Protein AF-E9JCE5-F1 (afdb_monomer_lite)

Sequence (97 aa):
ISGLPNVDIEDLKANIEQQIHCYFETLIEIYYCPIQWFWRALRGFDQADHAKFLQFVPGTSKVPLQGFAALEGMNGVQKSQIHREDRSTDRLPSAHT

Organism: Solenopsis invicta (NCBI:txid13686)

Foldseek 3Di:
DPDQDDADLVLLVVQEAEPQDQDPPDPVSVVPRVVVVVSVVQVVDDSVVVLVVCCFALVDSDADPVGQQQRQDPVGRDGTYDDDDPDDPVDDDHYDD

Structure (mmCIF, N/CA/C/O backbone):
data_AF-E9JCE5-F1
#
_entry.id   AF-E9JCE5-F1
#
loop_
_atom_site.group_PDB
_atom_site.id
_atom_site.type_symbol
_atom_site.label_atom_id
_atom_site.label_alt_id
_atom_site.label_comp_id
_atom_site.label_asym_id
_atom_site.label_entity_id
_atom_site.label_seq_id
_atom_site.pdbx_PDB_ins_code
_atom_site.Cartn_x
_atom_site.Cartn_y
_atom_site.Cartn_z
_atom_site.occupancy
_atom_site.B_iso_or_equiv
_atom_site.auth_seq_id
_atom_site.auth_comp_id
_atom_site.auth_asym_id
_atom_site.auth_atom_id
_atom_site.pdbx_PDB_model_num
ATOM 1 N N . ILE A 1 1 ? -17.076 -17.105 7.781 1.00 44.94 1 ILE A N 1
ATOM 2 C CA . ILE A 1 1 ? -16.869 -16.432 6.477 1.00 44.94 1 ILE A CA 1
ATOM 3 C C . ILE A 1 1 ? -17.251 -14.973 6.683 1.00 44.94 1 ILE A C 1
ATOM 5 O O . ILE A 1 1 ? -18.432 -14.667 6.748 1.00 44.94 1 ILE A O 1
ATOM 9 N N . SER A 1 2 ? -16.266 -14.117 6.962 1.00 55.28 2 SER A N 1
ATOM 10 C CA . SER A 1 2 ? -16.471 -12.664 7.030 1.00 55.28 2 SER A CA 1
ATOM 11 C C . SER A 1 2 ? -16.475 -12.168 5.586 1.00 55.28 2 SER A C 1
ATOM 13 O O . SER A 1 2 ? -15.606 -12.591 4.828 1.00 55.28 2 SER A O 1
ATOM 15 N N . GLY A 1 3 ? -17.473 -11.385 5.173 1.00 62.53 3 GLY A N 1
ATOM 16 C CA . GLY A 1 3 ? -17.578 -10.886 3.795 1.00 62.53 3 GLY A CA 1
ATOM 17 C C . GLY A 1 3 ? -16.315 -10.148 3.333 1.00 62.53 3 GLY A C 1
ATOM 18 O O . GLY A 1 3 ? -15.482 -9.763 4.156 1.00 62.53 3 GLY A O 1
ATOM 19 N N . LEU A 1 4 ? -16.168 -9.965 2.019 1.00 67.44 4 LEU A N 1
ATOM 20 C CA . LEU A 1 4 ? -15.030 -9.236 1.463 1.00 67.44 4 LEU A CA 1
ATOM 21 C C . LEU A 1 4 ? -15.033 -7.791 1.996 1.00 67.44 4 LEU A C 1
ATOM 23 O O . LEU A 1 4 ? -16.025 -7.084 1.795 1.00 67.44 4 LEU A O 1
ATOM 27 N N . PRO A 1 5 ? -13.970 -7.344 2.691 1.00 71.25 5 PRO A N 1
ATOM 28 C CA . PRO A 1 5 ? -13.880 -5.963 3.138 1.00 71.25 5 PRO A CA 1
ATOM 29 C C . PRO A 1 5 ? -13.848 -5.032 1.923 1.00 71.25 5 PRO A C 1
ATOM 31 O O . PRO A 1 5 ? -13.281 -5.365 0.882 1.00 71.25 5 PRO A O 1
ATOM 34 N N . ASN A 1 6 ? -14.479 -3.867 2.045 1.00 78.12 6 ASN A N 1
ATOM 35 C CA . ASN A 1 6 ? -14.230 -2.768 1.121 1.00 78.12 6 ASN A CA 1
ATOM 36 C C . ASN A 1 6 ? -13.038 -1.979 1.670 1.00 78.12 6 ASN A C 1
ATOM 38 O O . ASN A 1 6 ? -13.094 -1.505 2.805 1.00 78.12 6 ASN A O 1
ATOM 42 N N . VAL A 1 7 ? -11.947 -1.923 0.910 1.00 83.00 7 VAL A N 1
ATOM 43 C CA . VAL A 1 7 ? -10.684 -1.333 1.356 1.00 83.00 7 VAL A CA 1
ATOM 44 C C . VAL A 1 7 ? -10.552 0.053 0.749 1.00 83.00 7 VAL A C 1
ATOM 46 O O . VAL A 1 7 ? -10.405 0.193 -0.463 1.00 83.00 7 VAL A O 1
ATOM 49 N N . ASP A 1 8 ? -10.578 1.079 1.597 1.00 86.50 8 ASP A N 1
ATOM 50 C CA . ASP A 1 8 ? -10.258 2.437 1.171 1.00 86.50 8 ASP A CA 1
ATOM 51 C C . ASP A 1 8 ? -8.735 2.578 1.031 1.00 86.50 8 ASP A C 1
ATOM 53 O O . ASP A 1 8 ? -7.992 2.655 2.012 1.00 86.50 8 ASP A O 1
ATOM 57 N N . ILE A 1 9 ? -8.263 2.556 -0.217 1.00 87.44 9 ILE A N 1
ATOM 58 C CA . ILE A 1 9 ? -6.835 2.633 -0.544 1.00 87.44 9 ILE A CA 1
ATOM 59 C C . ILE A 1 9 ? -6.254 4.009 -0.210 1.00 87.44 9 ILE A C 1
ATOM 61 O O . ILE A 1 9 ? -5.063 4.109 0.088 1.00 87.44 9 ILE A O 1
ATOM 65 N N . GLU A 1 10 ? -7.063 5.066 -0.245 1.00 89.19 10 GLU A N 1
ATOM 66 C CA . GLU A 1 10 ? -6.587 6.414 0.053 1.00 89.19 10 GLU A CA 1
ATOM 67 C C . GLU A 1 10 ? -6.476 6.626 1.569 1.00 89.19 10 GLU A C 1
ATOM 69 O O . GLU A 1 10 ? -5.465 7.171 2.019 1.00 89.19 10 GLU A O 1
ATOM 74 N N . ASP A 1 11 ? -7.415 6.096 2.364 1.00 87.38 11 ASP A N 1
ATOM 75 C CA . ASP A 1 11 ? -7.271 6.032 3.829 1.00 87.38 11 ASP A CA 1
ATOM 76 C C . ASP A 1 11 ? -6.058 5.181 4.232 1.00 87.38 11 ASP A C 1
ATOM 78 O O . ASP A 1 11 ? -5.247 5.586 5.068 1.00 87.38 11 ASP A O 1
ATOM 82 N N . LEU A 1 12 ? -5.864 4.029 3.582 1.00 85.38 12 LEU A N 1
ATOM 83 C CA . LEU A 1 12 ? -4.690 3.190 3.812 1.00 85.38 12 LEU A CA 1
ATOM 84 C C . LEU A 1 12 ? -3.404 3.966 3.513 1.00 85.38 12 LEU A C 1
ATOM 86 O O . LEU A 1 12 ? -2.497 4.026 4.339 1.00 85.38 12 LEU A O 1
ATOM 90 N N . LYS A 1 13 ? -3.330 4.615 2.350 1.00 87.12 13 LYS A N 1
ATOM 91 C CA . LYS A 1 13 ? -2.163 5.396 1.935 1.00 87.12 13 LYS A CA 1
ATOM 92 C C . LYS A 1 13 ? -1.852 6.554 2.877 1.00 87.12 13 LYS A C 1
ATOM 94 O O . LYS A 1 13 ? -0.673 6.819 3.108 1.00 87.12 13 LYS A O 1
ATOM 99 N N . ALA A 1 14 ? -2.867 7.221 3.421 1.00 87.31 14 ALA A N 1
ATOM 100 C CA . ALA A 1 14 ? -2.694 8.300 4.391 1.00 87.31 14 ALA A CA 1
ATOM 101 C C . ALA A 1 14 ? -2.140 7.812 5.743 1.00 87.31 14 ALA A C 1
ATOM 103 O O . ALA A 1 14 ? -1.523 8.588 6.477 1.00 87.31 14 ALA A O 1
ATOM 104 N N . ASN A 1 15 ? -2.334 6.530 6.065 1.00 85.62 15 ASN A N 1
ATOM 105 C CA . ASN A 1 15 ? -1.992 5.948 7.361 1.00 85.62 15 ASN A CA 1
ATOM 106 C C . ASN A 1 15 ? -0.828 4.947 7.329 1.00 85.62 15 ASN A C 1
ATOM 108 O O . ASN A 1 15 ? -0.441 4.453 8.385 1.00 85.62 15 ASN A O 1
ATOM 112 N N . ILE A 1 16 ? -0.229 4.686 6.164 1.00 83.62 16 ILE A N 1
ATOM 113 C CA . ILE A 1 16 ? 1.025 3.932 6.049 1.00 83.62 16 ILE A CA 1
ATOM 114 C C . ILE A 1 16 ? 2.223 4.882 6.079 1.00 83.62 16 ILE A C 1
ATOM 116 O O . ILE A 1 16 ? 2.338 5.789 5.253 1.00 83.62 16 ILE A O 1
ATOM 120 N N . GLU A 1 17 ? 3.168 4.621 6.978 1.00 82.31 17 GLU A N 1
ATOM 121 C CA . GLU A 1 17 ? 4.458 5.308 6.981 1.00 82.31 17 GLU A CA 1
ATOM 122 C C . GLU A 1 17 ? 5.362 4.736 5.886 1.00 82.31 17 GLU A C 1
ATOM 124 O O . GLU A 1 17 ? 5.647 3.539 5.824 1.00 82.31 17 GLU A O 1
ATOM 129 N N . GLN A 1 18 ? 5.821 5.602 4.988 1.00 79.81 18 GLN A N 1
ATOM 130 C CA . GLN A 1 18 ? 6.663 5.223 3.858 1.00 79.81 18 GLN A CA 1
ATOM 131 C C . GLN A 1 18 ? 8.103 5.611 4.188 1.00 79.81 18 GLN A C 1
ATOM 133 O O . GLN A 1 18 ? 8.430 6.793 4.200 1.00 79.81 18 GLN A O 1
ATOM 138 N N . GLN A 1 19 ? 8.973 4.631 4.438 1.00 71.69 19 GLN A N 1
ATOM 139 C CA . GLN A 1 19 ? 10.399 4.889 4.691 1.00 71.69 19 GLN A CA 1
ATOM 140 C C . GLN A 1 19 ? 11.229 4.943 3.397 1.00 71.69 19 GLN A C 1
ATOM 142 O O . GLN A 1 19 ? 12.454 5.034 3.422 1.00 71.69 19 GLN A O 1
ATOM 147 N N . ILE A 1 20 ? 10.561 4.894 2.242 1.00 71.62 20 ILE A N 1
ATOM 148 C CA . ILE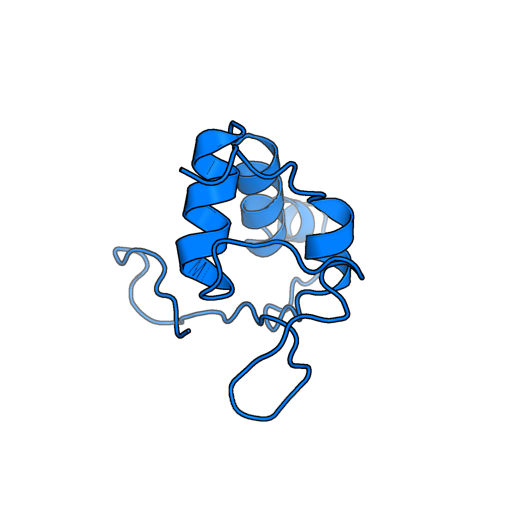 A 1 20 ? 11.181 5.017 0.925 1.00 71.62 20 ILE A CA 1
ATOM 149 C C . ILE A 1 20 ? 11.210 6.495 0.544 1.00 71.62 20 ILE A C 1
ATOM 151 O O . ILE A 1 20 ? 10.171 7.090 0.264 1.00 71.62 20 ILE A O 1
ATOM 155 N N . HIS A 1 21 ? 12.405 7.078 0.482 1.00 67.94 21 HIS A N 1
ATOM 156 C CA . HIS A 1 21 ? 12.582 8.410 -0.085 1.00 67.94 21 HIS A CA 1
ATOM 157 C C . HIS A 1 21 ? 12.536 8.324 -1.610 1.00 67.94 21 HIS A C 1
ATOM 159 O O . HIS A 1 21 ? 13.393 7.697 -2.235 1.00 67.94 21 HIS A O 1
ATOM 165 N N . CYS A 1 22 ? 11.537 8.968 -2.206 1.00 67.38 22 CYS A N 1
ATOM 166 C CA . CYS A 1 22 ? 11.568 9.301 -3.620 1.00 67.38 22 CYS A CA 1
ATOM 167 C C . CYS A 1 22 ? 12.021 10.743 -3.769 1.00 67.38 22 CYS A C 1
ATOM 169 O O . CYS A 1 22 ? 11.404 11.659 -3.228 1.00 67.38 22 CYS A O 1
ATOM 171 N N . TYR A 1 23 ? 13.116 10.926 -4.494 1.00 67.12 23 TYR A N 1
ATOM 172 C CA . TYR A 1 23 ? 13.540 12.241 -4.936 1.00 67.12 23 TYR A CA 1
ATOM 173 C C . TYR A 1 23 ? 12.576 12.672 -6.040 1.00 67.12 23 TYR A C 1
ATOM 175 O O . TYR A 1 23 ? 12.271 11.903 -6.947 1.00 67.12 23 TYR A O 1
ATOM 183 N N . PHE A 1 24 ? 11.999 13.859 -5.903 1.00 73.62 24 PHE A N 1
ATOM 184 C CA . PHE A 1 24 ? 11.025 14.394 -6.857 1.00 73.62 24 PHE A CA 1
ATOM 185 C C . PHE A 1 24 ? 11.600 15.596 -7.606 1.00 73.62 24 PHE A C 1
ATOM 187 O O . PHE A 1 24 ? 10.860 16.482 -8.028 1.00 73.62 24 PHE A O 1
ATOM 194 N N . GLU A 1 25 ? 12.925 15.646 -7.745 1.00 74.62 25 GLU A N 1
ATOM 195 C CA . GLU A 1 25 ? 13.607 16.746 -8.423 1.00 74.62 25 GLU A CA 1
ATOM 196 C C . GLU A 1 25 ? 13.413 16.656 -9.940 1.00 74.62 25 GLU A C 1
ATOM 198 O O . GLU A 1 25 ? 13.369 17.680 -10.624 1.00 74.62 25 GLU A O 1
ATOM 203 N N . THR A 1 26 ? 13.216 15.443 -10.474 1.00 78.25 26 THR A N 1
ATOM 20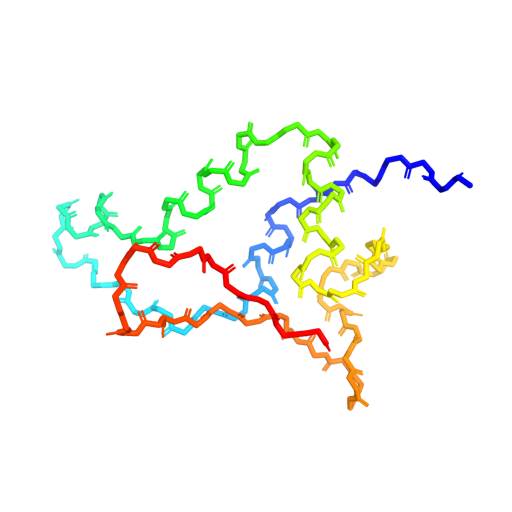4 C CA . THR A 1 26 ? 12.987 15.223 -11.907 1.00 78.25 26 THR A CA 1
ATOM 205 C C . THR A 1 26 ? 11.725 14.407 -12.210 1.00 78.25 26 THR A C 1
ATOM 207 O O . THR A 1 26 ? 11.292 13.549 -11.441 1.00 78.25 26 THR A O 1
ATOM 210 N N . LEU A 1 27 ? 11.146 14.625 -13.401 1.00 76.31 27 LEU A N 1
ATOM 211 C CA . LEU A 1 27 ? 9.996 13.853 -13.903 1.00 76.31 27 LEU A CA 1
ATOM 212 C C . LEU A 1 27 ? 10.294 12.352 -14.034 1.00 76.31 27 LEU A C 1
ATOM 214 O O . LEU A 1 27 ? 9.398 11.528 -13.858 1.00 76.31 27 LEU A O 1
ATOM 218 N N . ILE A 1 28 ? 11.546 11.999 -14.335 1.00 74.69 28 ILE A N 1
ATOM 219 C CA . ILE A 1 28 ? 11.998 10.608 -14.418 1.00 74.69 28 ILE A CA 1
ATOM 220 C C . ILE A 1 28 ? 11.961 9.981 -13.021 1.00 74.69 28 ILE A C 1
ATOM 222 O O . ILE A 1 28 ? 11.345 8.936 -12.845 1.00 74.69 28 ILE A O 1
ATOM 226 N N . GLU A 1 29 ? 12.527 10.628 -12.006 1.00 73.12 29 GLU A N 1
ATOM 227 C CA . GLU A 1 29 ? 12.515 10.084 -10.642 1.00 73.12 29 GLU A CA 1
ATOM 228 C C . GLU A 1 29 ? 11.098 9.952 -10.073 1.00 73.12 29 GLU A C 1
ATOM 230 O O . GLU A 1 29 ? 10.789 8.951 -9.427 1.00 73.12 29 GLU A O 1
ATOM 235 N N . ILE A 1 30 ? 10.203 10.897 -10.394 1.00 70.62 30 ILE A N 1
ATOM 236 C CA . ILE A 1 30 ? 8.771 10.783 -10.086 1.00 70.62 30 ILE A CA 1
ATOM 237 C C . ILE A 1 30 ? 8.196 9.511 -10.733 1.00 70.62 30 ILE A C 1
ATOM 239 O O . ILE A 1 30 ? 7.554 8.718 -10.049 1.00 70.62 30 ILE A O 1
ATOM 243 N N . TYR A 1 31 ? 8.445 9.289 -12.028 1.00 73.62 31 TYR A N 1
ATOM 244 C CA . TYR A 1 31 ? 7.868 8.173 -12.788 1.00 73.62 31 TYR A CA 1
ATOM 245 C C . TYR A 1 31 ? 8.381 6.789 -12.354 1.00 73.62 31 TYR A C 1
ATOM 247 O O . TYR A 1 31 ? 7.624 5.814 -12.383 1.00 73.62 31 TYR A O 1
ATOM 255 N N . TYR A 1 32 ? 9.650 6.696 -11.944 1.00 75.56 32 TYR A N 1
ATOM 256 C CA . TYR A 1 32 ? 10.310 5.446 -11.539 1.00 75.56 32 TYR A CA 1
ATOM 257 C C . TYR A 1 32 ? 10.356 5.233 -10.017 1.00 75.56 32 TYR A C 1
ATOM 259 O O . TYR A 1 32 ? 11.010 4.311 -9.534 1.00 75.56 32 TYR A O 1
ATOM 267 N N . CYS A 1 33 ? 9.645 6.059 -9.251 1.00 84.38 33 CYS A N 1
ATOM 268 C CA . CYS A 1 33 ? 9.548 5.955 -7.803 1.00 84.38 33 CYS A CA 1
ATOM 269 C C . CYS A 1 33 ? 8.828 4.647 -7.381 1.00 84.38 33 CYS A C 1
ATOM 271 O O . CYS A 1 33 ? 7.625 4.500 -7.634 1.00 84.38 33 CYS A O 1
ATOM 273 N N . PRO A 1 34 ? 9.501 3.705 -6.684 1.00 84.12 34 PRO A N 1
ATOM 274 C CA . PRO A 1 34 ? 8.925 2.396 -6.353 1.00 84.12 34 PRO A CA 1
ATOM 275 C C . PRO A 1 34 ? 7.636 2.477 -5.530 1.00 84.12 34 PRO A C 1
ATOM 277 O O . PRO A 1 34 ? 6.717 1.682 -5.733 1.00 84.12 34 PRO A O 1
ATOM 280 N N . ILE A 1 35 ? 7.521 3.473 -4.641 1.00 86.50 35 ILE A N 1
ATOM 281 C CA . ILE A 1 35 ? 6.312 3.639 -3.830 1.00 86.50 35 ILE A CA 1
ATOM 282 C C . ILE A 1 35 ? 5.103 4.058 -4.681 1.00 86.50 35 ILE A C 1
ATOM 284 O O . ILE A 1 35 ? 3.978 3.649 -4.396 1.00 86.50 35 ILE A O 1
ATOM 288 N N . GLN A 1 36 ? 5.300 4.791 -5.783 1.00 86.88 36 GLN A N 1
ATOM 289 C CA . GLN A 1 36 ? 4.203 5.100 -6.705 1.00 86.88 36 GLN A CA 1
ATOM 290 C C . GLN A 1 36 ? 3.702 3.848 -7.425 1.00 86.88 36 GLN A C 1
ATOM 292 O O . GLN A 1 36 ? 2.491 3.675 -7.582 1.00 86.88 36 GLN A O 1
ATOM 297 N N . TRP A 1 37 ? 4.611 2.962 -7.835 1.00 87.62 37 TRP A N 1
ATOM 298 C CA . TRP A 1 37 ? 4.244 1.698 -8.472 1.00 87.62 37 TRP A CA 1
ATOM 299 C C . TRP A 1 37 ? 3.519 0.762 -7.520 1.00 87.62 37 TRP A C 1
ATOM 301 O O . TRP A 1 37 ? 2.525 0.167 -7.929 1.00 87.62 37 TRP A O 1
ATOM 311 N N . PHE A 1 38 ? 3.946 0.699 -6.259 1.00 89.38 38 PHE A N 1
ATOM 312 C CA . PHE A 1 38 ? 3.240 -0.034 -5.213 1.00 89.38 38 PHE A CA 1
ATOM 313 C C . PHE A 1 38 ? 1.772 0.411 -5.114 1.00 89.38 38 PHE A C 1
ATOM 315 O O . PHE A 1 38 ? 0.863 -0.401 -5.283 1.00 89.38 38 PHE A O 1
ATOM 322 N N . TRP A 1 39 ? 1.523 1.715 -4.947 1.00 88.25 39 TRP A N 1
ATOM 323 C CA . TRP A 1 39 ? 0.155 2.236 -4.845 1.00 88.25 39 TRP A CA 1
ATOM 324 C C . TRP A 1 39 ? -0.643 2.079 -6.141 1.00 88.25 39 TRP A C 1
ATOM 326 O O . TRP A 1 39 ? -1.855 1.873 -6.104 1.00 88.25 39 TRP A O 1
ATOM 336 N N . ARG A 1 40 ? 0.015 2.180 -7.302 1.00 90.00 40 ARG A N 1
ATOM 337 C CA . ARG A 1 40 ? -0.628 1.944 -8.600 1.00 90.00 40 ARG A CA 1
ATOM 338 C C . ARG A 1 40 ? -1.053 0.485 -8.760 1.00 90.00 40 ARG A C 1
ATOM 340 O O . ARG A 1 40 ? -2.162 0.249 -9.223 1.00 90.00 40 ARG A O 1
ATOM 347 N N . ALA A 1 41 ? -0.202 -0.462 -8.369 1.00 91.31 41 ALA A N 1
ATOM 348 C CA . ALA A 1 41 ? -0.517 -1.884 -8.397 1.00 91.31 41 ALA A CA 1
ATOM 349 C C . ALA A 1 41 ? -1.669 -2.206 -7.438 1.00 91.31 41 ALA A C 1
ATOM 351 O O . ALA A 1 41 ? -2.641 -2.826 -7.853 1.00 91.31 41 ALA A O 1
ATOM 352 N N . LEU A 1 42 ? -1.614 -1.690 -6.204 1.00 90.81 42 LEU A N 1
ATOM 353 C CA . LEU A 1 42 ? -2.649 -1.930 -5.200 1.00 90.81 42 LEU A CA 1
ATOM 354 C C . LEU A 1 42 ? -4.023 -1.392 -5.634 1.00 90.81 42 LEU A C 1
ATOM 356 O O . LEU A 1 42 ? -5.030 -2.061 -5.435 1.00 90.81 42 LEU A O 1
ATOM 360 N N . ARG A 1 43 ? -4.088 -0.231 -6.300 1.00 91.06 43 ARG A N 1
ATOM 361 C CA . ARG A 1 43 ? -5.344 0.278 -6.889 1.00 91.06 43 ARG A CA 1
ATOM 362 C C . ARG A 1 43 ? -5.886 -0.578 -8.038 1.00 91.06 43 ARG A C 1
ATOM 364 O O . ARG A 1 43 ? -7.071 -0.491 -8.331 1.00 91.06 43 ARG A O 1
ATOM 371 N N . GLY A 1 44 ? -5.034 -1.356 -8.702 1.00 90.56 44 GLY A N 1
ATOM 372 C CA . GLY A 1 44 ? -5.428 -2.252 -9.791 1.00 90.56 44 GLY A CA 1
ATOM 373 C C . GLY A 1 44 ? -5.929 -3.623 -9.332 1.00 90.56 44 GLY A C 1
ATOM 374 O O . GLY A 1 44 ? -6.384 -4.395 -10.170 1.00 90.56 44 GLY A O 1
ATOM 375 N N . PHE A 1 45 ? -5.825 -3.941 -8.039 1.00 91.12 45 PHE A N 1
ATOM 376 C CA . PHE A 1 45 ? -6.308 -5.203 -7.481 1.00 91.12 45 PHE A CA 1
ATOM 377 C C . PHE A 1 45 ? -7.834 -5.239 -7.403 1.00 91.12 45 PHE A C 1
ATOM 379 O O . PHE A 1 45 ? -8.492 -4.211 -7.230 1.00 91.12 45 PHE A O 1
ATOM 386 N N . ASP A 1 46 ? -8.385 -6.447 -7.508 1.00 90.12 46 ASP A N 1
ATOM 387 C CA . ASP A 1 46 ? -9.788 -6.683 -7.204 1.00 90.12 46 ASP A CA 1
ATOM 388 C C . ASP A 1 46 ? -10.023 -6.756 -5.682 1.00 90.12 46 ASP A C 1
ATOM 390 O O . ASP A 1 46 ? -9.098 -6.748 -4.865 1.00 90.12 46 ASP A O 1
ATOM 394 N N . GLN A 1 47 ? -11.291 -6.843 -5.284 1.00 85.31 47 GLN A N 1
ATOM 395 C CA . GLN A 1 47 ? -11.667 -6.855 -3.871 1.00 85.31 47 GLN A CA 1
ATOM 396 C C . GLN A 1 47 ? -11.119 -8.078 -3.109 1.00 85.31 47 GLN A C 1
ATOM 398 O O . GLN A 1 47 ? -10.838 -7.999 -1.909 1.00 85.31 47 GLN A O 1
ATOM 403 N N . ALA A 1 48 ? -10.969 -9.222 -3.782 1.00 86.75 48 ALA A N 1
ATOM 404 C CA . ALA A 1 48 ? -10.426 -10.424 -3.163 1.00 86.75 48 ALA A CA 1
ATOM 405 C C . ALA A 1 48 ? -8.923 -10.270 -2.907 1.00 86.75 48 ALA A C 1
ATOM 407 O O . ALA A 1 48 ? -8.432 -10.663 -1.848 1.00 86.75 48 ALA A O 1
ATOM 408 N N . ASP A 1 49 ? -8.203 -9.660 -3.841 1.00 89.56 49 ASP A N 1
ATOM 409 C CA . ASP A 1 49 ? -6.780 -9.380 -3.723 1.00 89.56 49 ASP A CA 1
ATOM 410 C C . ASP A 1 49 ? -6.492 -8.273 -2.702 1.00 89.56 49 ASP A C 1
ATOM 412 O O . ASP A 1 49 ? -5.537 -8.398 -1.934 1.00 89.56 49 ASP A O 1
ATOM 416 N N . HIS A 1 50 ? -7.357 -7.261 -2.567 1.00 86.88 50 HIS A N 1
ATOM 417 C CA . HIS A 1 50 ? -7.292 -6.312 -1.445 1.00 86.88 50 HIS A CA 1
ATOM 418 C C . HIS A 1 50 ? -7.444 -7.004 -0.089 1.00 86.88 50 HIS A C 1
ATOM 420 O O . HIS A 1 50 ? -6.690 -6.721 0.842 1.00 86.88 50 HIS A O 1
ATOM 426 N N . ALA A 1 51 ? -8.383 -7.944 0.030 1.00 81.81 51 ALA A N 1
ATOM 427 C CA . ALA A 1 51 ? -8.583 -8.695 1.265 1.00 81.81 51 ALA A CA 1
ATOM 428 C C . ALA A 1 51 ? -7.367 -9.573 1.614 1.00 81.81 51 ALA A C 1
ATOM 430 O O . ALA A 1 51 ? -6.965 -9.632 2.777 1.00 81.81 51 ALA A O 1
ATOM 431 N N . LYS A 1 52 ? -6.752 -10.223 0.615 1.00 84.19 52 LYS A N 1
ATOM 432 C CA . LYS A 1 52 ? -5.501 -10.983 0.790 1.00 84.19 52 LYS A CA 1
ATOM 433 C C . LYS A 1 52 ? -4.339 -10.070 1.176 1.00 84.19 52 LYS A C 1
ATOM 435 O O . LYS A 1 52 ? -3.556 -10.423 2.050 1.00 84.19 52 LYS A O 1
ATOM 440 N N . PHE A 1 53 ? -4.245 -8.890 0.566 1.00 85.31 53 PHE A N 1
ATOM 441 C CA . PHE A 1 53 ? -3.228 -7.900 0.908 1.00 85.31 53 PHE A CA 1
ATOM 442 C C . PHE A 1 53 ? -3.344 -7.448 2.372 1.00 85.31 53 PHE A C 1
ATOM 444 O O . PHE A 1 53 ? -2.336 -7.395 3.074 1.00 85.31 53 PHE A O 1
ATOM 451 N N . LEU A 1 54 ? -4.562 -7.195 2.865 1.00 78.50 54 LEU A N 1
ATOM 452 C CA . LEU A 1 54 ? -4.784 -6.861 4.277 1.00 78.50 54 LEU A CA 1
ATOM 453 C C . LEU A 1 54 ? -4.386 -8.003 5.222 1.00 78.50 54 LEU A C 1
ATOM 455 O O . LEU A 1 54 ? -3.793 -7.767 6.269 1.00 78.50 54 LEU A O 1
ATOM 459 N N . GLN A 1 55 ? -4.627 -9.253 4.832 1.00 76.12 55 GLN A N 1
ATOM 460 C CA . GLN A 1 55 ? -4.137 -10.398 5.604 1.00 76.12 55 GLN A CA 1
ATOM 461 C C . GLN A 1 55 ? -2.605 -10.487 5.619 1.00 76.12 55 GLN A C 1
ATOM 463 O O . GLN A 1 55 ? -2.043 -10.992 6.586 1.00 76.12 55 GLN A O 1
ATOM 468 N N . PHE A 1 56 ? -1.939 -10.005 4.567 1.00 72.56 56 PHE A N 1
ATOM 469 C CA . PHE A 1 56 ? -0.489 -10.085 4.410 1.00 72.56 56 PHE A CA 1
ATOM 470 C C . PHE A 1 56 ? 0.270 -8.959 5.129 1.00 72.56 56 PHE A C 1
ATOM 472 O O . PHE A 1 56 ? 1.267 -9.243 5.780 1.00 72.56 56 PHE A O 1
ATOM 479 N N . VAL A 1 57 ? 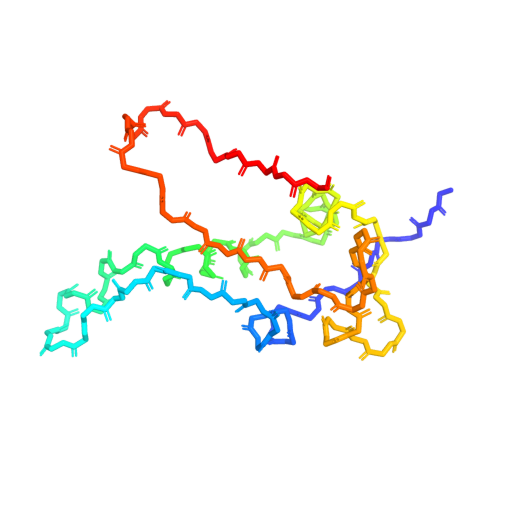-0.168 -7.697 5.018 1.00 68.31 57 VAL A N 1
ATOM 480 C CA . VAL A 1 57 ? 0.625 -6.530 5.466 1.00 68.31 57 VAL A CA 1
ATOM 481 C C . VAL A 1 57 ? 0.267 -6.054 6.879 1.00 68.31 57 VAL A C 1
ATOM 483 O O . VAL A 1 57 ? 1.146 -6.058 7.733 1.00 68.31 57 VAL A O 1
ATOM 486 N N . PRO A 1 58 ? -0.980 -5.659 7.183 1.00 63.19 58 PRO A N 1
ATOM 487 C CA . PRO A 1 58 ? -1.353 -5.273 8.543 1.00 63.19 58 PRO A CA 1
ATOM 488 C C . PRO A 1 58 ? -1.606 -6.463 9.486 1.00 63.19 58 PRO A C 1
ATOM 490 O O . PRO A 1 58 ? -1.999 -6.247 10.626 1.00 63.19 58 PRO A O 1
ATOM 493 N N . GLY A 1 59 ? -1.432 -7.714 9.036 1.00 57.47 59 GLY A N 1
ATOM 494 C CA . GLY A 1 59 ? -1.641 -8.906 9.873 1.00 57.47 59 GLY A CA 1
ATOM 495 C C . GLY A 1 59 ? -3.086 -9.118 10.328 1.00 57.47 59 GLY A C 1
ATOM 496 O O . GLY A 1 59 ? -3.359 -9.963 11.179 1.00 57.47 59 GLY A O 1
ATOM 497 N N . THR A 1 60 ? -4.036 -8.370 9.758 1.00 59.19 60 THR A N 1
ATOM 498 C CA . THR A 1 60 ? -5.455 -8.423 10.114 1.00 59.19 60 THR A CA 1
ATOM 499 C C . THR A 1 60 ? -6.329 -8.542 8.871 1.00 59.19 60 THR A C 1
ATOM 501 O O . THR A 1 60 ? -6.163 -7.846 7.876 1.00 59.19 60 THR A O 1
ATOM 504 N N . SER A 1 61 ? -7.335 -9.415 8.941 1.00 57.62 61 SER A N 1
ATOM 505 C CA . SER A 1 61 ? -8.372 -9.542 7.906 1.00 57.62 61 SER A CA 1
ATOM 506 C C . SER A 1 61 ? -9.483 -8.491 8.023 1.00 57.62 61 SER A C 1
ATOM 508 O O . SER A 1 61 ? -10.415 -8.494 7.216 1.00 57.62 61 SER A O 1
ATOM 510 N N . LYS A 1 62 ? -9.423 -7.614 9.035 1.00 64.38 62 LYS A N 1
ATOM 511 C CA . LYS A 1 62 ? -10.449 -6.608 9.324 1.00 64.38 62 LYS A CA 1
ATOM 512 C C . LYS A 1 62 ? -9.883 -5.200 9.204 1.00 64.38 62 LYS A C 1
ATOM 514 O O . LYS A 1 62 ? -8.897 -4.867 9.855 1.00 64.38 62 LYS A O 1
ATOM 519 N N . VAL A 1 63 ? -10.582 -4.370 8.435 1.00 67.06 63 VAL A N 1
ATOM 520 C CA . VAL A 1 63 ? -10.421 -2.913 8.470 1.00 67.06 63 VAL A CA 1
ATOM 521 C C . VAL A 1 63 ? -10.984 -2.415 9.810 1.00 67.06 63 VAL A C 1
ATOM 523 O O . VAL A 1 63 ? -12.112 -2.796 10.149 1.00 67.06 63 VAL A O 1
ATOM 526 N N . PRO A 1 64 ? -10.239 -1.619 10.601 1.00 70.38 64 PRO A N 1
ATOM 527 C CA . PRO A 1 64 ? -10.767 -1.058 11.840 1.00 70.38 64 PRO A CA 1
ATOM 528 C C . PRO A 1 64 ? -11.993 -0.187 11.557 1.00 70.38 64 PRO A C 1
ATOM 530 O O . PRO A 1 64 ? -12.048 0.515 10.550 1.00 70.38 64 PRO A O 1
ATOM 533 N N . LEU A 1 65 ? -12.969 -0.183 12.469 1.00 73.69 65 LEU A N 1
ATOM 534 C CA . LEU A 1 65 ? -14.184 0.629 12.310 1.00 73.69 65 LEU A CA 1
ATOM 535 C C . LEU A 1 65 ? -13.868 2.136 12.202 1.00 73.69 65 LEU A C 1
ATOM 537 O O . LEU A 1 65 ? -14.626 2.892 11.608 1.00 73.69 65 LEU A O 1
ATOM 541 N N . GLN A 1 66 ? -12.744 2.550 12.792 1.00 78.31 66 GLN A N 1
ATOM 542 C CA . GLN A 1 66 ? -12.228 3.920 12.797 1.00 78.31 66 GLN A CA 1
ATOM 543 C C . GLN A 1 66 ? -11.238 4.205 11.647 1.00 78.31 66 GLN A C 1
ATOM 545 O O . GLN A 1 66 ? -10.603 5.256 11.647 1.00 78.31 66 GLN A O 1
ATOM 550 N N . GLY A 1 67 ? -11.094 3.291 10.680 1.00 81.12 67 GLY A N 1
ATOM 551 C CA . GLY A 1 67 ? -10.145 3.411 9.568 1.00 81.12 67 GLY A CA 1
ATOM 552 C C . GLY A 1 67 ? -8.716 2.991 9.925 1.00 81.12 67 GLY A C 1
ATOM 553 O O . GLY A 1 67 ? -8.426 2.543 11.037 1.00 81.12 67 GLY A O 1
ATOM 554 N N . PHE A 1 68 ? -7.795 3.130 8.972 1.00 83.25 68 PHE A N 1
ATOM 555 C CA . PHE A 1 68 ? -6.408 2.670 9.114 1.00 83.25 68 PHE A CA 1
ATOM 556 C C . PHE A 1 68 ? -5.573 3.497 10.103 1.00 83.25 68 PHE A C 1
ATOM 558 O O . PHE A 1 68 ? -4.525 3.039 10.555 1.00 83.25 68 PHE A O 1
ATOM 565 N N . ALA A 1 69 ? -6.052 4.676 10.506 1.00 82.50 69 ALA A N 1
ATOM 566 C CA . ALA A 1 69 ? -5.447 5.475 11.574 1.00 82.50 69 ALA A CA 1
ATOM 567 C C . ALA A 1 69 ? -5.466 4.767 12.941 1.00 82.50 69 ALA A C 1
ATOM 569 O O . ALA A 1 69 ? -4.625 5.049 13.792 1.00 82.50 69 ALA A O 1
ATOM 570 N N . ALA A 1 70 ? -6.417 3.850 13.139 1.00 82.56 70 ALA A N 1
ATOM 571 C CA . ALA A 1 70 ? -6.600 3.079 14.363 1.00 82.56 70 ALA A CA 1
ATOM 572 C C . ALA A 1 70 ? -6.103 1.628 14.223 1.00 82.56 70 ALA A C 1
ATOM 574 O O . ALA A 1 70 ? -6.596 0.739 14.915 1.00 82.56 70 ALA A O 1
ATOM 575 N N . LEU A 1 71 ? -5.169 1.361 13.301 1.00 79.81 71 LEU A N 1
ATOM 576 C CA . LEU A 1 71 ? -4.521 0.051 13.212 1.00 79.81 71 LEU A CA 1
ATOM 577 C C . LEU A 1 71 ? -3.827 -0.279 14.537 1.00 79.81 71 LEU A C 1
ATOM 579 O O . LEU A 1 71 ? -3.008 0.501 15.013 1.00 79.81 71 LEU A O 1
ATOM 583 N N . GLU A 1 72 ? -4.148 -1.430 15.125 1.00 76.44 72 GLU A N 1
ATOM 584 C CA . GLU A 1 72 ? -3.520 -1.923 16.353 1.00 76.44 72 GLU A CA 1
ATOM 585 C C . GLU A 1 72 ? -2.401 -2.911 16.012 1.00 76.44 72 GLU A C 1
ATOM 587 O O . GLU A 1 72 ? -2.610 -3.879 15.284 1.00 76.44 72 GLU A O 1
ATOM 592 N N . GLY A 1 73 ? -1.212 -2.662 16.553 1.00 75.44 73 GLY A N 1
ATOM 593 C CA . GLY A 1 73 ? -0.094 -3.594 16.589 1.00 75.44 73 GLY A CA 1
ATOM 594 C C . GLY A 1 73 ? 0.151 -4.118 18.005 1.00 75.44 73 GLY A C 1
ATOM 595 O O . GLY A 1 73 ? -0.630 -3.896 18.932 1.00 75.44 73 GLY A O 1
ATOM 596 N N . MET A 1 74 ? 1.290 -4.784 18.198 1.00 75.62 74 MET A N 1
ATOM 597 C CA . MET A 1 74 ? 1.635 -5.442 19.466 1.00 75.62 74 MET A CA 1
ATOM 598 C C . MET A 1 74 ? 1.695 -4.487 20.675 1.00 75.62 74 MET A C 1
ATOM 600 O O . MET A 1 74 ? 1.451 -4.912 21.801 1.00 75.62 74 MET A O 1
ATOM 604 N N . ASN A 1 75 ? 1.987 -3.201 20.448 1.00 78.94 75 ASN A N 1
ATOM 605 C CA . ASN A 1 75 ? 2.145 -2.182 21.494 1.00 78.94 75 ASN A CA 1
ATOM 606 C C . ASN A 1 75 ? 1.039 -1.104 21.474 1.00 78.94 75 ASN A C 1
ATOM 608 O O . ASN A 1 75 ? 1.255 0.004 21.964 1.00 78.94 75 ASN A O 1
ATOM 612 N N . GLY A 1 76 ? -0.134 -1.405 20.906 1.00 81.94 76 GLY A N 1
ATOM 613 C CA . GLY A 1 76 ? -1.242 -0.455 20.748 1.00 81.94 76 GLY A CA 1
ATOM 614 C C . GLY A 1 76 ? -1.343 0.085 19.323 1.00 81.94 76 GLY A C 1
ATOM 615 O O . GLY A 1 76 ? -0.947 -0.595 18.381 1.00 81.94 76 GLY A O 1
ATOM 616 N N . VAL A 1 77 ? -1.887 1.292 19.143 1.00 82.06 77 VAL A N 1
ATOM 617 C CA . VAL A 1 77 ? -2.085 1.870 17.803 1.00 82.06 77 VAL A CA 1
ATOM 618 C C . VAL A 1 77 ? -0.737 2.048 17.097 1.00 82.06 77 VAL A C 1
ATOM 620 O O . VAL A 1 77 ? 0.108 2.825 17.541 1.00 82.06 77 VAL A O 1
ATOM 623 N N . GLN A 1 78 ? -0.540 1.326 15.997 1.00 79.50 78 GLN A N 1
ATOM 624 C CA . GLN A 1 78 ? 0.686 1.308 15.213 1.00 79.50 78 GLN A CA 1
ATOM 625 C C . GLN A 1 78 ? 0.351 1.359 13.723 1.00 79.50 78 GLN A C 1
ATOM 627 O O . GLN A 1 78 ? -0.337 0.496 13.180 1.00 79.50 78 GLN A O 1
ATOM 632 N N . LYS A 1 79 ? 0.900 2.366 13.044 1.00 79.81 79 LYS A N 1
ATOM 633 C CA . LYS A 1 79 ? 0.805 2.48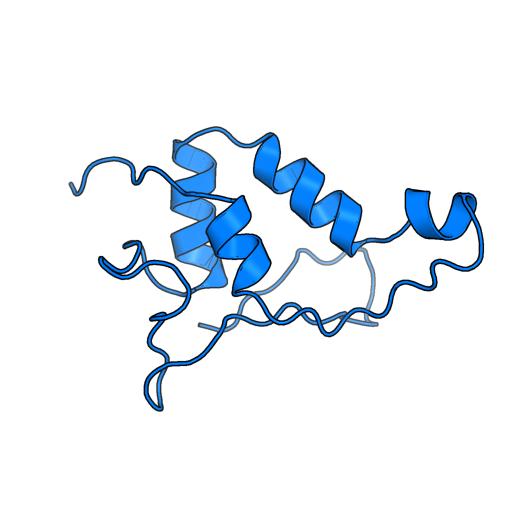7 11.591 1.00 79.81 79 LYS A CA 1
ATOM 634 C C . LYS A 1 79 ? 1.614 1.385 10.915 1.00 79.81 79 LYS A C 1
ATOM 636 O O . LYS A 1 79 ? 2.732 1.079 11.334 1.00 79.81 79 LYS A O 1
ATOM 641 N N . SER A 1 80 ? 1.079 0.817 9.838 1.00 80.31 80 SER A N 1
ATOM 642 C CA . SER A 1 80 ? 1.879 -0.056 8.977 1.00 80.31 80 SER A CA 1
ATOM 643 C C . SER A 1 80 ? 2.994 0.754 8.319 1.00 80.31 80 SER A C 1
ATOM 645 O O . SER A 1 80 ? 2.821 1.933 8.007 1.00 80.31 80 SER A O 1
ATOM 647 N N . GLN A 1 81 ? 4.140 0.118 8.095 1.00 83.69 81 GLN A N 1
ATOM 648 C CA . GLN A 1 81 ? 5.311 0.770 7.521 1.00 83.69 81 GLN A CA 1
ATOM 649 C C . GLN A 1 81 ? 5.768 0.028 6.267 1.00 83.69 81 GLN A C 1
ATOM 651 O O . GLN A 1 81 ? 5.791 -1.201 6.246 1.00 83.69 81 GLN A O 1
ATOM 656 N N . ILE A 1 82 ? 6.166 0.768 5.233 1.00 85.50 82 ILE A N 1
ATOM 657 C CA . ILE A 1 82 ? 6.800 0.207 4.035 1.00 85.50 82 ILE A CA 1
ATOM 658 C C . ILE A 1 82 ? 8.285 0.544 4.072 1.00 85.50 82 ILE A C 1
ATOM 660 O O . ILE A 1 82 ? 8.669 1.717 4.081 1.00 85.50 82 ILE A O 1
ATOM 664 N N . HIS A 1 83 ? 9.104 -0.503 4.051 1.00 84.62 83 HIS A N 1
ATOM 665 C CA . HIS A 1 83 ? 10.559 -0.431 4.104 1.00 84.62 83 HIS A CA 1
ATOM 666 C C . HIS A 1 83 ? 11.162 -0.831 2.761 1.00 84.62 83 HIS A C 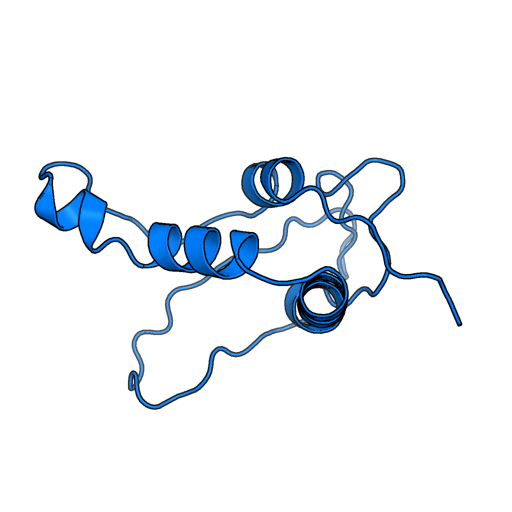1
ATOM 668 O O . HIS A 1 83 ? 10.649 -1.719 2.078 1.00 84.62 83 HIS A O 1
ATOM 674 N N . ARG A 1 84 ? 12.271 -0.188 2.387 1.00 82.31 84 ARG A N 1
ATOM 675 C CA . ARG A 1 84 ? 13.092 -0.635 1.258 1.00 82.31 84 ARG A CA 1
ATOM 676 C C . ARG A 1 84 ? 14.006 -1.762 1.732 1.00 82.31 84 ARG A C 1
ATOM 678 O O . ARG A 1 84 ? 14.711 -1.599 2.722 1.00 82.31 84 ARG A O 1
ATOM 685 N N . GLU A 1 85 ? 14.031 -2.874 1.005 1.00 82.94 85 GLU A N 1
ATOM 686 C CA . GLU A 1 85 ? 15.043 -3.914 1.190 1.00 82.94 85 GLU A CA 1
ATOM 687 C C . GLU A 1 85 ? 16.127 -3.764 0.114 1.00 82.94 85 GLU A C 1
ATOM 689 O O . GLU A 1 85 ? 15.853 -3.905 -1.074 1.00 82.94 85 GLU A O 1
ATOM 694 N N . ASP A 1 86 ? 17.367 -3.482 0.527 1.00 80.44 86 ASP A N 1
ATOM 695 C CA . ASP A 1 86 ? 18.515 -3.283 -0.381 1.00 80.44 86 ASP A CA 1
ATOM 696 C C . ASP A 1 86 ? 19.199 -4.595 -0.810 1.00 80.44 86 ASP A C 1
ATOM 698 O O . ASP A 1 86 ? 20.294 -4.596 -1.375 1.00 80.44 86 ASP A O 1
ATOM 702 N N . ARG A 1 87 ? 18.574 -5.740 -0.519 1.00 83.38 87 ARG A N 1
ATOM 703 C CA . ARG A 1 87 ? 19.048 -7.055 -0.972 1.00 83.38 87 ARG A CA 1
ATOM 704 C C . ARG A 1 87 ? 18.672 -7.279 -2.448 1.00 83.38 87 ARG A C 1
ATOM 706 O O . ARG A 1 87 ? 18.176 -6.383 -3.120 1.00 83.38 87 ARG A O 1
ATOM 713 N N . SER A 1 88 ? 18.937 -8.482 -2.971 1.00 86.06 88 SER A N 1
ATOM 714 C CA . SER A 1 88 ? 18.600 -8.836 -4.362 1.00 86.06 88 SER A CA 1
ATOM 715 C C . SER A 1 88 ? 17.120 -8.572 -4.675 1.00 86.06 88 SER A C 1
ATOM 717 O O . SER A 1 88 ? 16.234 -8.946 -3.904 1.00 86.06 88 SER A O 1
ATOM 719 N N . THR A 1 89 ? 16.881 -7.984 -5.848 1.00 84.06 89 THR A N 1
ATOM 720 C CA . THR A 1 89 ? 15.555 -7.699 -6.414 1.00 84.06 89 THR A CA 1
ATOM 721 C C . THR A 1 89 ? 14.824 -8.943 -6.924 1.00 84.06 89 THR A C 1
ATOM 723 O O . THR A 1 89 ? 13.674 -8.839 -7.335 1.00 84.06 89 THR A O 1
ATOM 726 N N . ASP A 1 90 ? 15.462 -10.116 -6.892 1.00 89.56 90 ASP A N 1
ATOM 727 C CA . ASP A 1 90 ? 14.859 -11.394 -7.302 1.00 89.56 90 ASP A CA 1
ATOM 728 C C . ASP A 1 90 ? 13.962 -11.988 -6.202 1.00 89.56 90 ASP A C 1
ATOM 730 O O . ASP A 1 90 ? 13.353 -13.047 -6.368 1.00 89.56 90 ASP A O 1
ATOM 734 N N . ARG A 1 91 ? 13.903 -11.325 -5.041 1.00 86.56 91 ARG A N 1
ATOM 735 C CA . ARG A 1 91 ? 13.099 -11.734 -3.892 1.00 86.56 91 ARG A CA 1
ATOM 736 C C . ARG A 1 91 ? 11.699 -11.143 -3.968 1.00 86.56 91 ARG A C 1
ATOM 738 O O . ARG A 1 91 ? 11.504 -9.999 -4.370 1.00 86.56 91 ARG A O 1
ATOM 745 N N . LEU A 1 92 ? 10.723 -11.925 -3.515 1.00 87.50 92 LEU A N 1
ATOM 746 C CA . LEU A 1 92 ? 9.372 -11.420 -3.295 1.00 87.50 92 LEU A CA 1
ATOM 747 C C . LEU A 1 92 ? 9.344 -10.466 -2.088 1.00 87.50 92 LEU A C 1
ATOM 749 O O . LEU A 1 92 ? 10.137 -10.649 -1.159 1.00 87.50 92 LEU A O 1
ATOM 753 N N . PRO A 1 93 ? 8.410 -9.497 -2.061 1.00 85.69 93 PRO A N 1
ATOM 754 C CA . PRO A 1 93 ? 8.165 -8.681 -0.878 1.00 85.69 93 PRO A CA 1
ATOM 755 C C . PRO A 1 93 ? 7.870 -9.555 0.345 1.00 85.69 93 PRO A C 1
ATOM 757 O O . PRO A 1 93 ? 7.136 -10.541 0.247 1.00 85.69 93 PRO A O 1
ATOM 760 N N . SER A 1 94 ? 8.421 -9.182 1.497 1.00 85.69 94 SER A N 1
ATOM 761 C CA 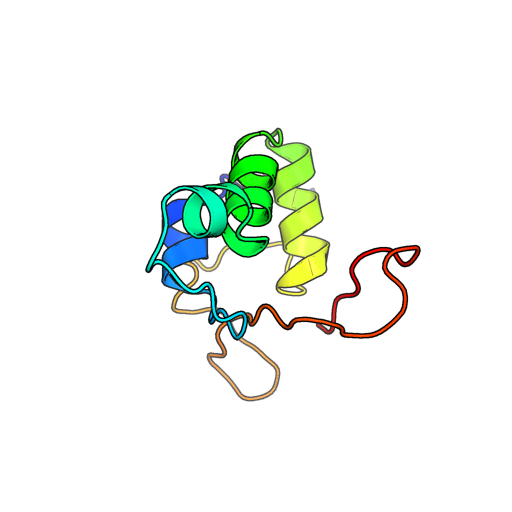. SER A 1 94 ? 8.168 -9.843 2.779 1.00 85.69 94 SER A CA 1
ATOM 762 C C . SER A 1 94 ? 7.370 -8.927 3.711 1.00 85.69 94 SER A C 1
ATOM 764 O O . SER A 1 94 ? 7.423 -7.703 3.583 1.00 85.69 94 SER A O 1
ATOM 766 N N . ALA A 1 95 ? 6.601 -9.520 4.624 1.00 84.38 95 ALA A N 1
ATOM 767 C CA . ALA A 1 95 ? 5.819 -8.802 5.623 1.00 84.38 95 ALA A CA 1
ATOM 768 C C . ALA A 1 95 ? 6.127 -9.333 7.026 1.00 84.38 95 ALA A C 1
ATOM 770 O O . ALA A 1 95 ? 6.367 -10.529 7.211 1.00 84.38 95 ALA A O 1
ATOM 771 N N . HIS A 1 96 ? 6.107 -8.427 8.001 1.00 80.06 96 HIS A N 1
ATOM 772 C CA . HIS A 1 96 ? 6.221 -8.725 9.422 1.00 80.06 96 HIS A CA 1
ATOM 773 C C . HIS A 1 96 ? 4.967 -8.191 10.108 1.00 80.06 96 HIS A C 1
ATOM 775 O O . HIS A 1 96 ? 4.743 -6.981 10.112 1.00 80.06 96 HIS A O 1
ATOM 781 N N . THR A 1 97 ? 4.156 -9.109 10.623 1.00 72.12 97 THR A N 1
ATOM 782 C CA . THR A 1 97 ? 2.863 -8.844 11.264 1.00 72.12 97 THR A CA 1
ATOM 783 C C . THR A 1 97 ? 2.977 -8.940 12.771 1.00 72.12 97 THR A C 1
ATOM 785 O O . THR A 1 97 ? 3.542 -9.968 13.217 1.00 72.12 97 THR A O 1
#

InterPro domains:
  IPR000569 HECT domain [PF00632] (1-97)
  IPR000569 HECT domain [PS50237] (1-97)
  IPR035983 HECT, E3 ligase catalytic domain [SSF56204] (1-97)
  IPR050409 E3 ubiquitin-protein ligase [PTHR11254] (1-97)

pLDDT: mean 79.31, std 9.16, range [44.94, 91.31]

Radius of gyration: 14.42 Å; chains: 1; bounding box: 37×33×36 Å

Secondary structure (DSSP, 8-state):
-PPPPP--HHHHHHHSEE--PPP-SSHHHHHT-HHHHHHHHHHTS-HHHHHHHHHHSSS-SS--TT-GGG-EETTEE---EE----S-TTSPP----